Protein AF-A0AAE3HKH0-F1 (afdb_monomer_lite)

Structure (mmCIF, N/CA/C/O backbone):
data_AF-A0AAE3HKH0-F1
#
_entry.id   AF-A0AAE3HKH0-F1
#
loop_
_atom_site.group_PDB
_atom_site.id
_atom_site.type_symbol
_atom_site.label_atom_id
_atom_site.label_alt_id
_atom_site.label_comp_id
_atom_site.label_asym_id
_atom_site.label_entity_id
_atom_site.label_seq_id
_atom_site.pdbx_PDB_ins_code
_atom_site.Cartn_x
_atom_site.Cartn_y
_atom_site.Cartn_z
_atom_site.occupancy
_atom_site.B_iso_or_equiv
_atom_site.auth_seq_id
_atom_site.auth_comp_id
_atom_site.auth_asym_id
_atom_site.auth_atom_id
_atom_site.pdbx_PDB_model_num
ATOM 1 N N . MET A 1 1 ? 4.912 -7.917 -24.849 1.00 40.88 1 MET A N 1
ATOM 2 C CA . MET A 1 1 ? 4.793 -8.043 -23.379 1.00 40.88 1 MET A CA 1
ATOM 3 C C . MET A 1 1 ? 6.164 -7.758 -22.777 1.00 40.88 1 MET A C 1
ATOM 5 O O . MET A 1 1 ? 7.107 -8.455 -23.126 1.00 40.88 1 MET A O 1
ATOM 9 N N . ARG A 1 2 ? 6.327 -6.677 -22.005 1.00 39.03 2 ARG A N 1
ATOM 10 C CA . ARG A 1 2 ? 7.636 -6.253 -21.477 1.00 39.03 2 ARG A CA 1
ATOM 11 C C . ARG A 1 2 ? 7.834 -6.923 -20.115 1.00 39.03 2 ARG A C 1
ATOM 13 O O . ARG A 1 2 ? 7.144 -6.573 -19.169 1.00 39.03 2 ARG A O 1
ATOM 20 N N . LEU A 1 3 ? 8.699 -7.935 -20.046 1.00 45.12 3 LEU A N 1
ATOM 21 C CA . LEU A 1 3 ? 8.972 -8.675 -18.812 1.00 45.12 3 LEU A CA 1
ATOM 22 C C . LEU A 1 3 ? 9.895 -7.841 -17.920 1.00 45.12 3 LEU A C 1
ATOM 24 O O . LEU A 1 3 ? 11.057 -7.622 -18.260 1.00 45.12 3 LEU A O 1
ATOM 28 N N . THR A 1 4 ? 9.385 -7.374 -16.785 1.00 47.44 4 THR A N 1
ATOM 29 C CA . THR A 1 4 ? 10.211 -6.822 -15.708 1.00 47.44 4 THR A CA 1
ATOM 30 C C . THR A 1 4 ? 10.796 -7.988 -14.917 1.00 47.44 4 THR A C 1
ATOM 32 O O . THR A 1 4 ? 10.078 -8.774 -14.295 1.00 47.44 4 THR A O 1
ATOM 35 N N . ILE A 1 5 ? 12.111 -8.160 -15.026 1.00 49.94 5 ILE A N 1
ATOM 36 C CA . ILE A 1 5 ? 12.855 -9.253 -14.398 1.00 49.94 5 ILE A CA 1
ATOM 37 C C . ILE A 1 5 ? 13.699 -8.641 -13.285 1.00 49.94 5 ILE A C 1
ATOM 39 O O . ILE A 1 5 ? 14.360 -7.616 -13.474 1.00 49.94 5 ILE A O 1
ATOM 43 N N . ALA A 1 6 ? 13.644 -9.231 -12.096 1.00 53.16 6 ALA A N 1
ATOM 44 C CA . ALA A 1 6 ? 14.511 -8.831 -11.000 1.00 53.16 6 ALA A CA 1
ATOM 45 C C . ALA A 1 6 ? 15.976 -9.138 -11.336 1.00 53.16 6 ALA A C 1
ATOM 47 O O . ALA A 1 6 ? 16.234 -10.083 -12.077 1.00 53.16 6 ALA A O 1
ATOM 48 N N . PRO A 1 7 ? 16.960 -8.438 -10.745 1.00 50.19 7 PRO A N 1
ATOM 49 C CA . PRO A 1 7 ? 18.369 -8.823 -10.884 1.00 50.19 7 PRO A CA 1
ATOM 50 C C . PRO A 1 7 ? 18.646 -10.281 -10.456 1.00 50.19 7 PRO A C 1
ATOM 52 O O . PRO A 1 7 ? 19.644 -10.860 -10.864 1.00 50.19 7 PRO A O 1
ATOM 55 N N . SER A 1 8 ? 17.736 -10.905 -9.697 1.00 57.97 8 SER A N 1
ATOM 56 C CA . SER A 1 8 ? 17.741 -12.326 -9.332 1.00 57.97 8 SER A CA 1
ATOM 57 C C . SER A 1 8 ? 17.125 -13.275 -10.379 1.00 57.97 8 SER A C 1
ATOM 59 O O . SER A 1 8 ? 16.916 -14.447 -10.076 1.00 57.97 8 SER A O 1
ATOM 61 N N . GLY A 1 9 ? 16.758 -12.801 -11.575 1.00 50.66 9 GLY A N 1
ATOM 62 C CA . GLY A 1 9 ? 16.186 -13.619 -12.657 1.00 50.66 9 GLY A CA 1
ATO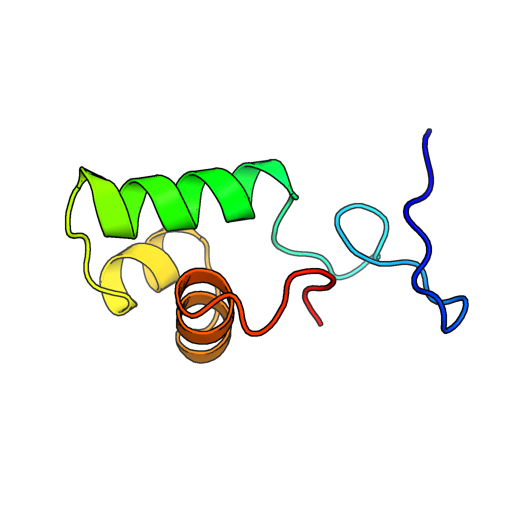M 63 C C . GLY A 1 9 ? 14.720 -14.033 -12.468 1.00 50.66 9 GLY A C 1
ATOM 64 O O . GLY A 1 9 ? 14.141 -14.676 -13.341 1.00 50.66 9 GLY A O 1
ATOM 65 N N . HIS A 1 10 ? 14.090 -13.648 -11.356 1.00 49.53 10 HIS A N 1
ATOM 66 C CA . HIS A 1 10 ? 12.686 -13.945 -11.092 1.00 49.53 10 HIS A CA 1
ATOM 67 C C . HIS A 1 10 ? 11.778 -12.947 -11.820 1.00 49.53 10 HIS A C 1
ATOM 69 O O . HIS A 1 10 ? 12.076 -11.749 -11.884 1.00 49.53 10 HIS A O 1
ATOM 75 N N . ARG A 1 11 ? 10.655 -13.441 -12.365 1.00 50.41 11 ARG A N 1
ATOM 76 C CA . ARG A 1 11 ? 9.567 -12.581 -12.857 1.00 50.41 11 ARG A CA 1
ATOM 77 C C . ARG A 1 11 ? 9.058 -11.764 -11.698 1.00 50.41 11 ARG A C 1
ATOM 79 O O . ARG A 1 11 ? 8.817 -12.320 -10.631 1.00 50.41 11 ARG A O 1
ATOM 86 N N . ALA A 1 12 ? 8.915 -10.470 -11.888 1.00 53.00 12 ALA A N 1
ATOM 87 C CA . ALA A 1 12 ? 8.778 -9.625 -10.735 1.00 53.00 1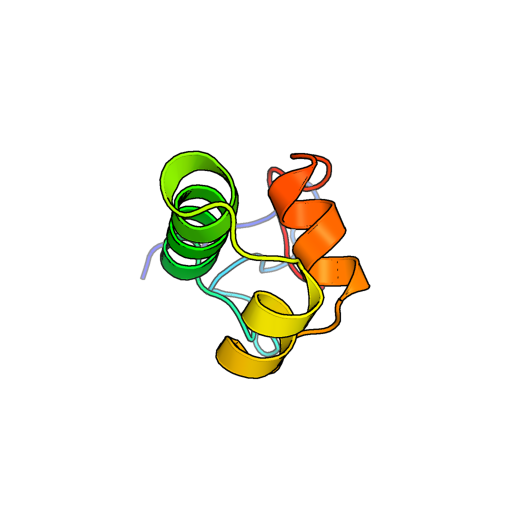2 ALA A CA 1
ATOM 88 C C . ALA A 1 12 ? 7.960 -8.378 -11.134 1.00 53.00 12 ALA A C 1
ATOM 90 O O . ALA A 1 12 ? 8.040 -7.905 -12.269 1.00 53.00 12 ALA A O 1
ATOM 91 N N . GLY A 1 13 ? 7.085 -7.905 -10.241 1.00 58.47 13 GLY A N 1
ATOM 92 C CA . GLY A 1 13 ? 6.081 -6.875 -10.553 1.00 58.47 13 GLY A CA 1
ATOM 93 C C . GLY A 1 13 ? 4.853 -7.503 -11.213 1.00 58.47 13 GLY A C 1
ATOM 94 O O . GLY A 1 13 ? 4.528 -8.646 -10.904 1.00 58.47 13 GLY A O 1
ATOM 95 N N . GLU A 1 14 ? 4.218 -6.819 -12.167 1.00 53.31 14 GLU A N 1
ATOM 96 C CA . GLU A 1 14 ? 3.040 -7.314 -12.919 1.00 53.31 14 GLU A CA 1
ATOM 97 C C . GLU A 1 14 ? 3.255 -8.660 -13.626 1.00 53.31 14 GLU A C 1
ATOM 99 O O . GLU A 1 14 ? 2.308 -9.362 -13.966 1.00 53.31 14 GLU A O 1
ATOM 104 N N . SER A 1 15 ? 4.513 -9.027 -13.872 1.00 52.38 15 SER A N 1
ATOM 105 C CA . SER A 1 15 ? 4.867 -10.288 -14.526 1.00 52.38 15 SER A CA 1
ATOM 106 C C . SER A 1 15 ? 4.933 -11.481 -13.562 1.00 52.38 15 SER A C 1
ATOM 108 O O . SER A 1 15 ? 5.102 -12.617 -14.020 1.00 52.38 15 SER A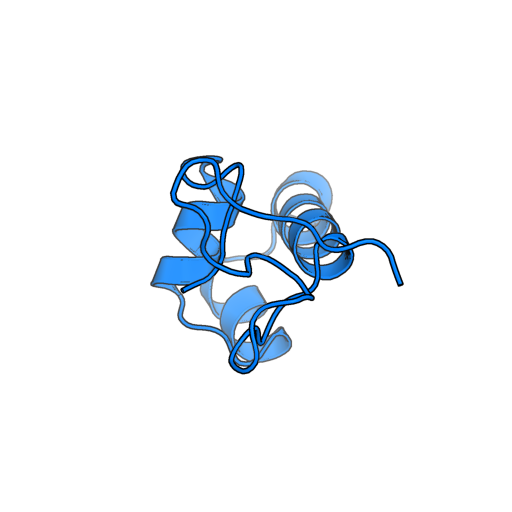 O 1
ATOM 110 N N . HIS A 1 16 ? 4.832 -11.266 -12.243 1.00 59.28 16 HIS A N 1
ATOM 111 C CA . HIS A 1 16 ? 4.804 -12.357 -11.270 1.00 59.28 16 HIS A CA 1
ATOM 112 C C . HIS A 1 16 ? 3.396 -12.979 -11.220 1.00 59.28 16 HIS A C 1
ATOM 114 O O . HIS A 1 16 ? 2.420 -12.257 -11.032 1.00 59.28 16 HIS A O 1
ATOM 120 N N . PRO A 1 17 ? 3.252 -14.313 -11.332 1.00 59.44 17 PRO A N 1
ATOM 121 C CA . PRO A 1 17 ? 1.940 -14.969 -11.393 1.00 59.44 17 PRO A CA 1
ATOM 122 C C . PRO A 1 17 ? 1.086 -14.797 -10.125 1.00 59.44 17 PRO A C 1
ATOM 124 O O . PRO A 1 17 ? -0.104 -15.088 -10.157 1.00 59.44 17 PRO A O 1
ATOM 127 N N . LYS A 1 18 ? 1.677 -14.339 -9.012 1.00 61.97 18 LYS A N 1
ATOM 128 C CA . LYS A 1 18 ? 0.975 -14.028 -7.755 1.00 61.97 18 LYS A CA 1
ATOM 129 C C . LYS A 1 18 ? 0.896 -12.529 -7.449 1.00 61.97 18 LYS A C 1
ATOM 131 O O . LYS A 1 18 ? 0.442 -12.167 -6.366 1.00 61.97 18 LYS A O 1
ATOM 136 N N . ALA A 1 19 ? 1.358 -11.660 -8.351 1.00 64.06 19 ALA A N 1
ATOM 137 C CA . ALA A 1 19 ? 1.305 -10.225 -8.115 1.00 64.06 19 ALA A CA 1
ATOM 138 C C . ALA A 1 19 ? -0.149 -9.759 -8.021 1.00 64.06 19 ALA A C 1
ATOM 140 O O . ALA A 1 19 ? -0.890 -9.781 -8.999 1.00 64.06 19 ALA A O 1
ATOM 141 N N . LYS A 1 20 ? -0.539 -9.325 -6.821 1.00 66.06 20 LYS A N 1
ATOM 142 C CA . LYS A 1 20 ? -1.832 -8.678 -6.568 1.00 66.06 20 LYS A CA 1
ATOM 143 C C . LYS A 1 20 ? -1.846 -7.190 -6.930 1.00 66.06 20 LYS A C 1
ATOM 145 O O . LYS A 1 20 ? -2.911 -6.590 -6.949 1.00 66.06 20 LYS A O 1
ATOM 150 N N . LEU A 1 21 ? -0.672 -6.598 -7.146 1.00 70.94 21 LEU A N 1
ATOM 151 C CA . LEU A 1 21 ? -0.487 -5.161 -7.319 1.00 70.94 21 LEU A CA 1
ATOM 152 C C . LEU A 1 21 ? 0.368 -4.893 -8.556 1.00 70.94 21 LEU A C 1
ATOM 154 O O . LEU A 1 21 ? 1.460 -5.453 -8.696 1.00 70.94 21 LEU A O 1
ATOM 158 N N . SER A 1 22 ? -0.136 -4.019 -9.420 1.00 73.31 22 SER A N 1
ATOM 159 C CA . SER A 1 22 ? 0.571 -3.449 -10.565 1.00 73.31 22 SER A CA 1
ATOM 160 C C . SER A 1 22 ? 1.519 -2.322 -10.135 1.00 73.31 22 SER A C 1
ATOM 162 O O . SER A 1 22 ? 1.369 -1.726 -9.066 1.00 73.31 22 SER A O 1
ATOM 164 N N . ASP A 1 23 ? 2.482 -1.976 -10.992 1.00 72.44 23 ASP A N 1
ATOM 165 C CA . ASP A 1 23 ? 3.315 -0.777 -10.819 1.00 72.44 23 ASP A CA 1
ATOM 166 C C . ASP A 1 23 ? 2.458 0.498 -10.704 1.00 72.44 23 ASP A C 1
ATOM 168 O O . ASP A 1 23 ? 2.796 1.431 -9.969 1.00 72.44 23 ASP A O 1
ATOM 172 N N . ASN A 1 24 ? 1.317 0.526 -11.398 1.00 77.19 24 ASN A N 1
ATOM 173 C CA . ASN A 1 24 ? 0.367 1.627 -11.330 1.00 77.19 24 ASN A CA 1
ATOM 174 C C . ASN A 1 24 ? -0.359 1.672 -9.976 1.00 77.19 24 ASN A C 1
ATOM 176 O O . ASN A 1 24 ? -0.544 2.752 -9.417 1.00 77.19 24 ASN A O 1
ATOM 180 N N . ASP A 1 25 ? -0.679 0.512 -9.396 1.00 80.88 25 ASP A N 1
ATOM 181 C CA . ASP A 1 25 ? -1.273 0.433 -8.055 1.00 80.88 25 ASP A CA 1
ATOM 182 C C . ASP A 1 25 ? -0.296 0.923 -6.986 1.00 80.88 25 ASP A C 1
ATOM 184 O O . ASP A 1 25 ? -0.686 1.636 -6.066 1.00 80.88 25 ASP A O 1
ATOM 188 N N . VAL A 1 26 ? 0.995 0.608 -7.121 1.00 80.75 26 VAL A N 1
ATOM 189 C CA . VAL A 1 26 ? 2.047 1.096 -6.212 1.00 80.75 26 VAL A CA 1
ATOM 190 C C . VAL A 1 26 ? 2.134 2.624 -6.242 1.00 80.75 26 VAL A C 1
ATOM 192 O O . VAL A 1 26 ? 2.271 3.251 -5.189 1.00 80.75 26 VAL A O 1
ATOM 195 N N . ARG A 1 27 ? 2.029 3.238 -7.428 1.00 84.75 27 ARG A N 1
ATOM 196 C CA . ARG A 1 27 ? 1.977 4.704 -7.562 1.00 84.75 27 ARG A CA 1
ATOM 197 C C . ARG A 1 27 ? 0.728 5.277 -6.910 1.00 84.75 27 ARG A C 1
ATOM 199 O O . ARG A 1 27 ? 0.841 6.212 -6.124 1.00 84.75 27 ARG A O 1
ATOM 206 N N . LEU A 1 28 ? -0.426 4.672 -7.170 1.00 86.12 28 LEU A N 1
ATOM 207 C CA . LEU A 1 28 ? -1.697 5.114 -6.607 1.00 86.12 28 LEU A CA 1
ATOM 208 C C . LEU A 1 28 ? -1.724 4.986 -5.075 1.00 86.12 28 LEU A C 1
ATOM 210 O O . LEU A 1 28 ? -2.214 5.877 -4.392 1.00 86.12 28 LEU A O 1
ATOM 214 N N . ILE A 1 29 ? -1.153 3.920 -4.506 1.00 86.81 29 ILE A N 1
ATOM 215 C CA . ILE A 1 29 ? -1.013 3.738 -3.051 1.00 86.81 29 ILE A CA 1
ATOM 216 C C . ILE A 1 29 ? -0.206 4.882 -2.429 1.00 86.81 29 ILE A C 1
ATOM 218 O O . ILE A 1 29 ? -0.591 5.397 -1.378 1.00 86.81 29 ILE A O 1
ATOM 222 N N . ARG A 1 30 ? 0.895 5.285 -3.072 1.00 86.06 30 ARG A N 1
ATOM 223 C CA . ARG A 1 30 ? 1.721 6.408 -2.606 1.00 86.06 30 ARG A CA 1
ATOM 224 C C . ARG A 1 30 ? 0.970 7.720 -2.695 1.00 86.06 30 ARG A C 1
ATOM 226 O O . ARG A 1 30 ? 0.935 8.447 -1.715 1.0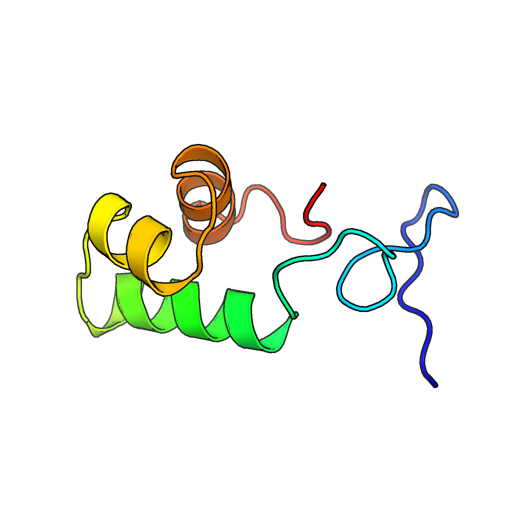0 86.06 30 ARG A O 1
ATOM 233 N N . GLU A 1 31 ? 0.292 7.967 -3.808 1.00 89.69 31 GLU A N 1
ATOM 234 C CA . GLU A 1 31 ? -0.521 9.166 -3.994 1.00 89.69 31 GLU A CA 1
ATOM 235 C C . GLU A 1 31 ? -1.636 9.270 -2.941 1.00 89.69 31 GLU A C 1
ATOM 237 O O . GLU A 1 31 ? -1.822 10.305 -2.307 1.00 89.69 31 GLU A O 1
ATOM 242 N N . LEU A 1 32 ? -2.341 8.170 -2.675 1.00 87.69 32 LEU A N 1
ATOM 243 C CA . LEU A 1 32 ? -3.379 8.103 -1.646 1.00 87.69 32 LEU A CA 1
ATOM 244 C C . LEU A 1 32 ? -2.819 8.341 -0.238 1.00 87.69 32 LEU A C 1
ATOM 246 O O . LEU A 1 32 ? -3.498 8.917 0.612 1.00 87.69 32 LEU A O 1
ATOM 250 N N . HIS A 1 33 ? -1.593 7.906 0.031 1.00 87.75 33 HIS A N 1
ATOM 251 C CA . HIS A 1 33 ? -0.962 8.135 1.322 1.00 87.75 33 HIS A CA 1
ATOM 252 C C . HIS A 1 33 ? -0.428 9.568 1.467 1.00 87.75 33 HIS A C 1
ATOM 254 O O . HIS A 1 33 ? -0.715 10.220 2.466 1.00 87.75 33 HIS A O 1
ATOM 260 N N . GLU A 1 34 ? 0.311 10.060 0.474 1.00 87.62 34 GLU A N 1
ATOM 261 C CA . GLU A 1 34 ? 1.015 11.346 0.504 1.00 87.62 34 GLU A CA 1
ATOM 262 C C . GLU A 1 34 ? 0.075 12.530 0.235 1.00 87.62 34 GLU A C 1
ATOM 264 O O . GLU A 1 34 ? 0.091 13.500 0.989 1.00 87.62 34 GLU A O 1
ATOM 269 N N . ASN A 1 35 ? -0.789 12.443 -0.784 1.00 89.31 35 ASN A N 1
ATOM 270 C CA . ASN A 1 35 ? -1.669 13.549 -1.187 1.00 89.31 35 ASN A CA 1
ATOM 271 C C . ASN A 1 35 ? -3.021 13.532 -0.467 1.00 89.31 35 ASN A C 1
ATOM 273 O O . ASN A 1 35 ? -3.584 14.587 -0.188 1.00 89.31 35 ASN A O 1
ATOM 277 N N . HIS A 1 36 ? -3.558 12.346 -0.166 1.00 87.00 36 HIS A N 1
ATOM 278 C CA . HIS A 1 36 ? -4.860 12.213 0.502 1.00 87.00 36 HIS A CA 1
ATOM 279 C C . HIS A 1 36 ? -4.756 11.893 2.000 1.00 87.00 36 HIS A C 1
ATOM 281 O O . HIS A 1 36 ? -5.783 11.843 2.678 1.00 87.00 36 HIS A O 1
ATOM 287 N N . GLY A 1 37 ? -3.551 11.654 2.533 1.00 88.81 37 GLY A N 1
ATOM 288 C CA . GLY A 1 37 ? -3.346 11.367 3.956 1.00 88.81 37 GLY A CA 1
ATOM 289 C C . GLY A 1 37 ? -4.016 10.075 4.438 1.00 88.81 37 GLY A C 1
ATOM 290 O O . GLY A 1 37 ? -4.295 9.926 5.629 1.00 88.81 37 GLY A O 1
ATOM 291 N N . LEU A 1 38 ? -4.328 9.135 3.537 1.00 88.25 38 LEU A N 1
ATOM 292 C CA . LEU A 1 38 ? -5.032 7.909 3.903 1.00 88.25 38 LEU A CA 1
ATOM 293 C C . LEU A 1 38 ? -4.150 7.006 4.773 1.00 88.25 38 LEU A C 1
ATOM 295 O O . LEU A 1 38 ? -2.978 6.742 4.486 1.00 88.25 38 LEU A O 1
ATOM 299 N N . GLY A 1 39 ? -4.754 6.476 5.836 1.00 86.44 39 GLY A N 1
ATOM 300 C CA . GLY A 1 39 ? -4.102 5.520 6.722 1.00 86.44 39 GLY A CA 1
ATOM 301 C C . GLY A 1 39 ? -3.869 4.164 6.049 1.00 86.44 39 GLY A C 1
ATOM 302 O O . GLY A 1 39 ? -4.706 3.668 5.290 1.00 86.44 39 GLY A O 1
ATOM 303 N N . TYR A 1 40 ? -2.760 3.508 6.402 1.00 88.38 40 TYR A N 1
ATOM 304 C CA . TYR A 1 40 ? -2.334 2.227 5.818 1.00 88.38 40 TYR A CA 1
ATOM 305 C C . TYR A 1 40 ? -3.408 1.130 5.853 1.00 88.38 40 TYR A C 1
ATOM 307 O O . TYR A 1 40 ? -3.485 0.315 4.940 1.00 88.38 40 TYR A O 1
ATOM 315 N N . GLY A 1 41 ? -4.240 1.094 6.900 1.00 86.12 41 GLY A N 1
ATOM 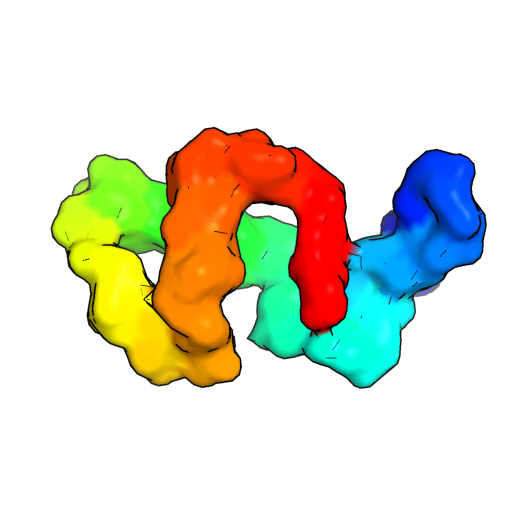316 C CA . GLY A 1 41 ? -5.315 0.105 7.034 1.00 86.12 41 GLY A CA 1
ATOM 317 C C . GLY A 1 41 ? -6.453 0.301 6.028 1.00 86.12 41 GLY A C 1
ATOM 318 O O . GLY A 1 41 ? -7.010 -0.677 5.537 1.00 86.12 41 GLY A O 1
ATOM 319 N N . THR A 1 42 ? -6.771 1.549 5.684 1.00 88.31 42 THR A N 1
ATOM 320 C CA . THR A 1 42 ? -7.797 1.880 4.685 1.00 88.31 42 THR A CA 1
ATOM 321 C C . THR A 1 42 ? -7.317 1.514 3.287 1.00 88.31 42 THR A C 1
ATOM 323 O O . THR A 1 42 ? -8.052 0.900 2.518 1.00 88.31 42 THR A O 1
ATOM 326 N N . ILE A 1 43 ? -6.054 1.820 2.988 1.00 88.25 43 ILE A N 1
ATOM 327 C CA . ILE A 1 43 ? -5.419 1.462 1.718 1.00 88.25 43 ILE A CA 1
ATOM 328 C C . ILE A 1 43 ? -5.322 -0.066 1.586 1.00 88.25 43 ILE A C 1
ATOM 330 O O . ILE A 1 43 ? -5.723 -0.619 0.570 1.00 88.25 43 ILE A O 1
ATOM 334 N N . ALA A 1 44 ? -4.891 -0.768 2.637 1.00 88.06 44 ALA A N 1
ATOM 335 C CA . ALA A 1 44 ? -4.808 -2.231 2.653 1.00 88.06 44 ALA A CA 1
ATOM 336 C C . ALA A 1 44 ? -6.143 -2.908 2.300 1.00 88.06 44 ALA A C 1
ATOM 338 O O . ALA A 1 44 ? -6.172 -3.804 1.461 1.00 88.06 44 ALA A O 1
ATOM 339 N N . LYS A 1 45 ? -7.255 -2.436 2.884 1.00 87.62 45 LYS A N 1
ATOM 340 C CA . LYS A 1 45 ? -8.602 -2.942 2.571 1.00 87.62 45 LYS A CA 1
ATOM 341 C C . LYS A 1 45 ? -9.024 -2.642 1.134 1.00 87.62 45 LYS A C 1
ATOM 343 O O . LYS A 1 45 ? -9.670 -3.473 0.512 1.00 87.62 45 LYS A O 1
ATOM 348 N N . LYS A 1 46 ? -8.666 -1.466 0.609 1.00 86.69 46 LYS A N 1
ATOM 349 C CA . LYS A 1 46 ? -9.034 -1.046 -0.751 1.00 86.69 46 LYS A CA 1
ATOM 350 C C . LYS A 1 46 ? -8.326 -1.864 -1.836 1.00 86.69 46 LYS A C 1
ATOM 352 O O . LYS A 1 46 ? -8.906 -2.085 -2.889 1.00 86.69 46 LYS A O 1
ATOM 357 N N . PHE A 1 47 ? -7.106 -2.321 -1.558 1.00 82.69 47 PHE A N 1
ATOM 358 C CA . PHE A 1 47 ? -6.258 -3.068 -2.493 1.00 82.69 47 PHE A CA 1
ATOM 359 C C . PHE A 1 47 ? -6.124 -4.569 -2.157 1.00 82.69 47 PHE A C 1
ATOM 361 O O . PHE A 1 47 ? -5.217 -5.225 -2.667 1.00 82.69 47 PHE A O 1
ATOM 368 N N . ASP A 1 48 ? -6.961 -5.107 -1.257 1.00 83.25 48 ASP A N 1
ATOM 369 C CA . ASP A 1 48 ? -6.911 -6.503 -0.766 1.00 83.25 48 ASP A CA 1
ATOM 370 C C . ASP A 1 48 ? -5.481 -7.003 -0.451 1.00 83.25 48 ASP A C 1
ATOM 372 O O . ASP A 1 48 ? -5.048 -8.118 -0.772 1.00 83.25 48 ASP A O 1
ATOM 376 N N . SER A 1 49 ? -4.695 -6.111 0.145 1.00 82.00 49 SER A N 1
ATOM 377 C CA . SER A 1 49 ? -3.265 -6.299 0.356 1.00 82.00 49 SER A CA 1
ATOM 378 C C . SER A 1 49 ? -2.930 -6.229 1.832 1.00 82.00 49 SER A C 1
ATOM 380 O O . SER A 1 49 ? -3.596 -5.558 2.622 1.00 82.00 49 SER A O 1
ATOM 382 N N . SER A 1 50 ? -1.868 -6.927 2.232 1.00 83.12 50 SER A N 1
ATOM 383 C CA . SER A 1 50 ? -1.456 -6.913 3.631 1.00 83.12 50 SER A CA 1
ATOM 384 C C . SER A 1 50 ? -0.997 -5.509 4.042 1.00 83.12 50 SER A C 1
ATOM 386 O O . SER A 1 50 ? -0.331 -4.801 3.280 1.00 83.12 50 SER A O 1
ATOM 388 N N . ARG A 1 51 ? -1.304 -5.110 5.282 1.00 86.06 51 ARG A N 1
ATOM 389 C CA . ARG A 1 51 ? -0.856 -3.822 5.834 1.00 86.06 51 ARG A CA 1
ATOM 390 C C . ARG A 1 51 ? 0.669 -3.681 5.768 1.00 86.06 51 ARG A C 1
ATOM 392 O O . ARG A 1 51 ? 1.162 -2.599 5.472 1.00 86.06 51 ARG A O 1
ATOM 399 N N . SER A 1 52 ? 1.400 -4.770 6.001 1.00 83.81 52 SER A N 1
ATOM 400 C CA . SER A 1 52 ? 2.862 -4.816 5.907 1.00 83.81 52 SER A CA 1
ATOM 401 C C . SER A 1 52 ? 3.355 -4.475 4.497 1.00 83.81 52 SER A C 1
ATOM 403 O O . SER A 1 52 ? 4.302 -3.703 4.354 1.00 83.81 52 SER A O 1
ATOM 405 N N . THR A 1 53 ? 2.674 -4.976 3.460 1.00 82.44 53 THR A N 1
ATOM 406 C CA . THR A 1 53 ? 2.968 -4.652 2.054 1.00 82.44 53 THR A CA 1
ATOM 407 C C . THR A 1 53 ? 2.773 -3.162 1.786 1.00 82.44 53 THR A C 1
ATOM 409 O O . THR A 1 53 ? 3.677 -2.519 1.259 1.00 82.44 53 THR A O 1
ATOM 412 N N . ILE A 1 54 ? 1.643 -2.588 2.217 1.00 85.81 54 ILE A N 1
ATOM 413 C CA . ILE A 1 54 ? 1.357 -1.152 2.054 1.00 85.81 54 ILE A CA 1
ATOM 414 C C . ILE A 1 54 ? 2.412 -0.291 2.757 1.00 85.81 54 ILE A C 1
ATOM 416 O O . ILE A 1 54 ? 2.938 0.645 2.165 1.00 85.81 54 ILE A O 1
ATOM 420 N N . ILE A 1 55 ? 2.779 -0.633 3.994 1.00 86.69 55 ILE A N 1
ATOM 421 C CA . ILE A 1 55 ? 3.819 0.084 4.748 1.00 86.69 55 ILE A CA 1
ATOM 422 C C . ILE A 1 55 ? 5.161 0.029 4.009 1.00 86.69 55 ILE A C 1
ATOM 424 O O . ILE A 1 55 ? 5.867 1.033 3.942 1.00 86.69 55 ILE A O 1
ATOM 428 N N . SER A 1 56 ? 5.524 -1.121 3.437 1.00 83.44 56 SER A N 1
ATOM 429 C CA . SER A 1 56 ? 6.767 -1.256 2.669 1.00 83.44 56 SER A CA 1
ATOM 430 C C . SER A 1 56 ? 6.754 -0.410 1.386 1.00 83.44 56 SER A C 1
ATOM 432 O O . SER A 1 56 ? 7.778 0.177 1.025 1.00 83.44 56 SER A O 1
ATOM 434 N N . ILE A 1 57 ? 5.589 -0.294 0.735 1.00 81.44 57 ILE A N 1
ATOM 435 C CA . ILE A 1 57 ? 5.369 0.546 -0.453 1.00 81.44 57 ILE A CA 1
ATOM 436 C C . ILE A 1 57 ? 5.493 2.039 -0.117 1.00 81.44 57 ILE A C 1
ATOM 438 O O . ILE A 1 57 ? 6.219 2.752 -0.820 1.00 81.44 57 ILE A O 1
ATOM 442 N N . CYS A 1 58 ? 4.820 2.494 0.946 1.00 84.44 58 CYS A N 1
ATOM 443 C CA . CYS A 1 58 ? 4.842 3.888 1.403 1.00 84.44 58 CYS A CA 1
ATOM 444 C C . CYS A 1 58 ? 6.219 4.301 1.934 1.00 84.44 58 CYS A C 1
ATOM 446 O O . CYS A 1 58 ? 6.663 5.411 1.684 1.00 84.44 58 CYS A O 1
ATOM 448 N N . ASN A 1 59 ? 6.940 3.399 2.607 1.00 84.19 59 ASN A N 1
ATOM 449 C CA . ASN A 1 59 ? 8.294 3.667 3.103 1.00 84.19 59 ASN A CA 1
ATOM 450 C C . ASN A 1 59 ? 9.384 3.525 2.029 1.00 84.19 59 ASN A C 1
ATOM 452 O O . ASN A 1 59 ? 10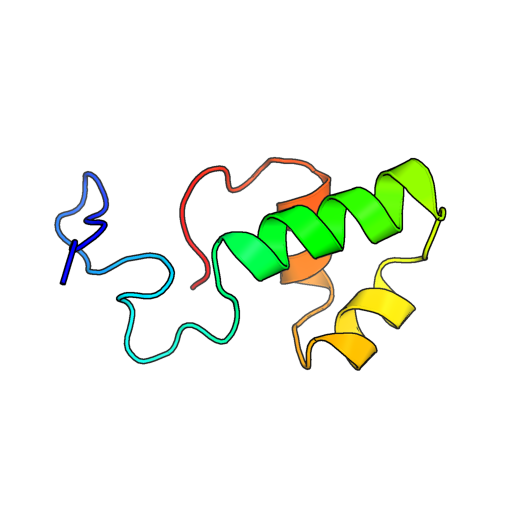.566 3.517 2.366 1.00 84.19 59 ASN A O 1
ATOM 456 N N . TYR A 1 60 ? 9.012 3.330 0.757 1.00 77.19 60 TYR A N 1
ATOM 457 C CA . TYR A 1 60 ? 9.937 3.129 -0.366 1.00 77.19 60 TYR A CA 1
ATOM 458 C C . TYR A 1 60 ? 10.958 1.990 -0.161 1.00 77.19 60 TYR A C 1
ATOM 460 O O . TYR A 1 60 ? 11.935 1.887 -0.902 1.00 77.19 60 TYR A O 1
ATOM 468 N N . ARG A 1 61 ? 10.720 1.090 0.805 1.00 67.94 61 ARG A N 1
ATOM 469 C CA . ARG A 1 61 ? 11.619 -0.029 1.133 1.00 67.94 61 ARG A CA 1
ATOM 470 C C . ARG A 1 61 ? 11.685 -1.056 0.010 1.00 67.94 61 ARG A C 1
ATOM 472 O O . ARG A 1 61 ? 12.712 -1.697 -0.180 1.00 67.94 61 ARG A O 1
ATOM 479 N N . CYS A 1 62 ? 10.615 -1.162 -0.769 1.00 56.66 62 CYS A N 1
ATOM 480 C CA . CYS A 1 62 ? 10.579 -1.934 -1.999 1.00 56.66 62 CYS A CA 1
ATOM 481 C C . CYS A 1 62 ? 10.406 -0.957 -3.167 1.00 56.66 62 CYS A C 1
ATOM 483 O O . CYS A 1 62 ? 9.299 -0.506 -3.457 1.00 56.66 62 CYS A O 1
ATOM 485 N N . ARG A 1 63 ? 11.505 -0.600 -3.845 1.00 53.06 63 ARG A N 1
ATOM 486 C CA . ARG A 1 63 ? 11.427 0.056 -5.166 1.00 53.06 63 ARG A CA 1
ATOM 487 C C . ARG A 1 63 ? 11.074 -0.950 -6.257 1.00 53.06 63 ARG A C 1
ATOM 489 O O . ARG A 1 63 ? 10.567 -0.572 -7.303 1.00 53.06 63 ARG A O 1
ATOM 496 N N . ILE A 1 64 ? 11.362 -2.219 -5.989 1.00 46.38 64 ILE A N 1
ATOM 497 C CA . ILE A 1 64 ? 11.138 -3.313 -6.903 1.00 46.38 64 ILE A CA 1
ATOM 498 C C . ILE A 1 64 ? 10.661 -4.510 -6.073 1.00 46.38 64 ILE A C 1
ATOM 500 O O . ILE A 1 64 ? 11.381 -4.989 -5.200 1.00 46.38 64 ILE A O 1
ATOM 504 N N . TYR A 1 65 ? 9.438 -4.943 -6.374 1.00 50.00 65 TYR A N 1
ATOM 505 C CA . TYR A 1 65 ? 8.882 -6.277 -6.131 1.00 50.00 65 TYR A CA 1
ATOM 506 C C . TYR A 1 65 ? 8.037 -6.532 -4.880 1.00 50.00 65 TYR A C 1
ATOM 508 O O . TYR A 1 65 ? 8.497 -6.631 -3.747 1.00 50.00 65 TYR A O 1
ATOM 516 N N . VAL A 1 66 ? 6.749 -6.688 -5.187 1.00 47.44 66 VAL A N 1
ATOM 517 C CA . VAL A 1 66 ? 5.715 -7.393 -4.435 1.00 47.44 66 VAL A CA 1
ATOM 518 C C . VAL A 1 66 ? 6.047 -8.892 -4.459 1.00 47.44 66 VAL A C 1
ATOM 520 O O . VAL A 1 66 ? 6.439 -9.413 -5.505 1.00 47.44 66 VAL A O 1
ATOM 523 N N . ILE A 1 67 ? 5.922 -9.540 -3.300 1.00 44.16 67 ILE A N 1
ATOM 524 C CA . ILE A 1 67 ? 6.141 -10.979 -3.058 1.00 44.16 67 ILE A CA 1
ATOM 525 C C . ILE A 1 67 ? 4.965 -11.791 -3.617 1.00 44.16 67 ILE A C 1
ATOM 527 O O . ILE A 1 67 ? 3.819 -11.313 -3.454 1.00 44.16 67 ILE A O 1
#

InterPro domains:
  IPR036388 Winged helix-like DNA-binding domain superfamily [G3DSA:1.10.10.10] (18-61)

Sequence (67 aa):
MRLTIAPSGHRAGESHPKAKLSDNDVRLIRELHENHGLGYGTIAKKFDSSRSTIISICNYRCRIYVI

Secondary structure (DSSP, 8-state):
----B-TTS-B-GGGSTT----HHHHHHHHHHHHTT---HHHHHHHTT--HHHHHHHHTTS-SS---

Organism: NCBI:txid398773

Radius of gyration: 12.05 Å; chains: 1; bounding box: 27×28×30 Å

pLDDT: mean 71.64, std 16.44, range [39.03, 89.69]

Foldseek 3Di:
DDFDADPVRDRFAPRHPPDLDHPVLLVVLLCCCPVVVDDLVVSCVVSVHDSVVSVCSNVVVPPIGDD